Protein AF-A0A967I7Z2-F1 (afdb_monomer)

Secondary structure (DSSP, 8-state):
----PPP---THHHHHHHHHHHTT-----PPPPHHHHHHHHHHH-HHHHHHHHHHHHHHHHHHHHHSPPPPEEEEEEEE-----TTS----EEEEEEEE-----TTHHHHHHHHHHHHHHHHHHHHHHHHHHHHHHHHHHHHHHH-

Sequence (146 aa):
MSTWRIPEVPAAILFVLVVHVAAFADSDRRPLTLPDALELALTHSPELEALDWGVRADEARMVQAGEMPNPELDLRLYRLGIPRRSTPDDTERMRVIVSQVFELGGKRRKRVALAGAEHRLAGLDYQARQAFVAAEVARRFAAVLG

Radius of gyration: 32.18 Å; Cα contacts (8 Å, |Δi|>4): 97; chains: 1; bounding box: 62×70×78 Å

Mean predicted aligned error: 13.44 Å

Foldseek 3Di:
DDDDDDDDDDCVVVVVVVVVVVVVVPPPPDDQDLVNLLCCQLVPPVVLVVLVVVLVVLVVQLVVLLDFPDKDKDKDWDFPDDDDPPDPRPRTDIDIDIDGDDDPDCPSVVSNVVSVVSSVVSVVVSVVVSVVSSVVSVVVVVVVVD

Structure (mmCIF, N/CA/C/O backbone):
data_AF-A0A967I7Z2-F1
#
_entry.id   AF-A0A967I7Z2-F1
#
loop_
_atom_site.group_PDB
_atom_site.id
_atom_site.type_symbol
_atom_site.label_atom_id
_atom_site.label_alt_id
_atom_site.label_comp_id
_atom_site.label_asym_id
_atom_site.label_entity_id
_atom_site.label_seq_id
_atom_site.pdbx_PDB_ins_code
_atom_site.Cartn_x
_atom_site.Cartn_y
_atom_site.Cartn_z
_atom_site.occupancy
_atom_site.B_iso_or_equiv
_atom_site.auth_seq_id
_atom_site.auth_comp_id
_atom_site.auth_asym_id
_atom_site.auth_atom_id
_atom_site.pdbx_PDB_model_num
ATOM 1 N N . MET A 1 1 ? 10.072 -61.344 25.210 1.00 42.25 1 MET A N 1
ATOM 2 C CA . MET A 1 1 ? 9.247 -60.324 25.893 1.00 42.25 1 MET A CA 1
ATOM 3 C C . MET A 1 1 ? 10.176 -59.180 26.269 1.00 42.25 1 MET A C 1
ATOM 5 O O . MET A 1 1 ? 10.943 -59.311 27.208 1.00 42.25 1 MET A O 1
ATOM 9 N N . SER A 1 2 ? 10.227 -58.152 25.420 1.00 42.22 2 SER A N 1
ATOM 10 C CA . SER A 1 2 ? 11.115 -56.991 25.558 1.00 42.22 2 SER A CA 1
ATOM 11 C C . SER A 1 2 ? 10.416 -55.940 26.420 1.00 42.22 2 SER A C 1
ATOM 13 O O . SER A 1 2 ? 9.282 -55.565 26.130 1.00 42.22 2 SER A O 1
ATOM 15 N N . THR A 1 3 ? 11.058 -55.519 27.507 1.00 54.69 3 THR A N 1
ATOM 16 C CA . THR A 1 3 ? 10.584 -54.450 28.386 1.00 54.69 3 THR A CA 1
ATOM 17 C C . THR A 1 3 ? 10.993 -53.099 27.796 1.00 54.69 3 THR A C 1
ATOM 19 O O . THR A 1 3 ? 12.156 -52.702 27.827 1.00 54.69 3 THR A O 1
ATOM 22 N N . TRP A 1 4 ? 10.021 -52.392 27.222 1.00 50.62 4 TRP A N 1
ATOM 23 C CA . TRP A 1 4 ? 10.176 -51.022 26.735 1.00 50.62 4 TRP A CA 1
ATOM 24 C C . TRP A 1 4 ? 10.312 -50.059 27.928 1.00 50.62 4 TRP A C 1
ATOM 26 O O . TRP A 1 4 ? 9.345 -49.827 28.653 1.00 50.62 4 TRP A O 1
ATOM 36 N N . ARG A 1 5 ? 11.519 -49.524 28.166 1.00 52.25 5 ARG A N 1
ATOM 37 C CA . ARG A 1 5 ? 11.775 -48.456 29.151 1.00 52.25 5 ARG A CA 1
ATOM 38 C C . ARG A 1 5 ? 11.464 -47.098 28.516 1.00 52.25 5 ARG A C 1
ATOM 40 O O . ARG A 1 5 ? 12.059 -46.747 27.503 1.00 52.25 5 ARG A O 1
ATOM 47 N N . ILE A 1 6 ? 10.556 -46.340 29.125 1.00 60.88 6 ILE A N 1
ATOM 48 C CA . ILE A 1 6 ? 10.280 -44.939 28.774 1.00 60.88 6 ILE A CA 1
ATOM 49 C C . ILE A 1 6 ? 11.472 -44.088 29.261 1.00 60.88 6 ILE A C 1
ATOM 51 O O . ILE A 1 6 ? 11.900 -44.288 30.398 1.00 60.88 6 ILE A O 1
ATOM 55 N N . PRO A 1 7 ? 12.045 -43.181 28.449 1.00 55.69 7 PRO A N 1
ATOM 56 C CA . PRO A 1 7 ? 13.124 -42.309 28.905 1.00 55.69 7 PRO A CA 1
ATOM 57 C C . PRO A 1 7 ? 12.599 -41.225 29.863 1.00 55.69 7 PRO A C 1
ATOM 59 O O . PRO A 1 7 ? 11.616 -40.545 29.572 1.00 55.69 7 PRO A O 1
ATOM 62 N N . GLU A 1 8 ? 13.279 -41.065 30.999 1.00 62.22 8 GLU A N 1
ATOM 63 C CA . GLU A 1 8 ? 13.036 -40.032 32.012 1.00 62.22 8 GLU A CA 1
ATOM 64 C C . GLU A 1 8 ? 13.260 -38.639 31.382 1.00 62.22 8 GLU A C 1
ATOM 66 O O . GLU A 1 8 ? 14.379 -38.302 30.987 1.00 62.22 8 GLU A O 1
ATOM 71 N N . VAL A 1 9 ? 12.217 -37.814 31.260 1.00 58.69 9 VAL A N 1
ATOM 72 C CA . VAL A 1 9 ? 12.372 -36.419 30.817 1.00 58.69 9 VAL A CA 1
ATOM 73 C C . VAL A 1 9 ? 12.863 -35.596 32.018 1.00 58.69 9 VAL A C 1
ATOM 75 O O . VAL A 1 9 ? 12.198 -35.601 33.056 1.00 58.69 9 VAL A O 1
ATOM 78 N N . PRO A 1 10 ? 14.011 -34.896 31.941 1.00 55.97 10 PRO A N 1
ATOM 79 C CA . PRO A 1 10 ? 14.567 -34.182 33.087 1.00 55.97 10 PRO A CA 1
ATOM 80 C C . PRO A 1 10 ? 13.659 -33.019 33.515 1.00 55.97 10 PRO A C 1
ATOM 82 O O . PRO A 1 10 ? 13.261 -32.185 32.700 1.00 55.97 10 PRO A O 1
ATOM 85 N N . ALA A 1 11 ? 13.385 -32.936 34.823 1.00 54.84 11 ALA A N 1
ATOM 86 C CA . ALA A 1 11 ? 12.479 -31.980 35.478 1.00 54.84 11 ALA A CA 1
ATOM 87 C C . ALA A 1 11 ? 12.743 -30.489 35.163 1.00 54.84 11 ALA A C 1
ATOM 89 O O . ALA A 1 11 ? 11.870 -29.647 35.367 1.00 54.84 11 ALA A O 1
ATOM 90 N N . ALA A 1 12 ? 13.915 -30.157 34.613 1.00 50.06 12 ALA A N 1
ATOM 91 C CA . ALA A 1 12 ? 14.268 -28.810 34.172 1.00 50.06 12 ALA A CA 1
ATOM 92 C C . ALA A 1 12 ? 13.368 -28.284 33.036 1.00 50.06 12 ALA A C 1
ATOM 94 O O . ALA A 1 12 ? 13.087 -27.089 32.987 1.00 50.06 12 ALA A O 1
ATOM 95 N N . ILE A 1 13 ? 12.863 -29.162 32.159 1.00 50.44 13 ILE A N 1
ATOM 96 C CA . ILE A 1 13 ? 11.998 -28.756 31.036 1.00 50.44 13 ILE A CA 1
ATOM 97 C C . ILE A 1 13 ? 10.575 -28.423 31.524 1.00 50.44 13 ILE A C 1
ATOM 99 O O . ILE A 1 13 ? 9.908 -27.568 30.946 1.00 50.44 13 ILE A O 1
ATOM 103 N N . LEU A 1 14 ? 10.133 -29.011 32.642 1.00 46.12 14 LEU A N 1
ATOM 104 C CA . LEU A 1 14 ? 8.825 -28.711 33.234 1.00 46.12 14 LEU A CA 1
ATOM 105 C C . LEU A 1 14 ? 8.811 -27.344 33.947 1.00 46.12 14 LEU A C 1
ATOM 107 O O . LEU A 1 14 ? 7.784 -26.674 33.974 1.00 46.12 14 LEU A O 1
ATOM 111 N N . PHE A 1 15 ? 9.954 -26.893 34.476 1.00 48.66 15 PHE A N 1
ATOM 112 C CA . PHE A 1 15 ? 10.046 -25.635 35.225 1.00 48.66 15 PHE A CA 1
ATOM 113 C C . PHE A 1 15 ? 9.987 -24.3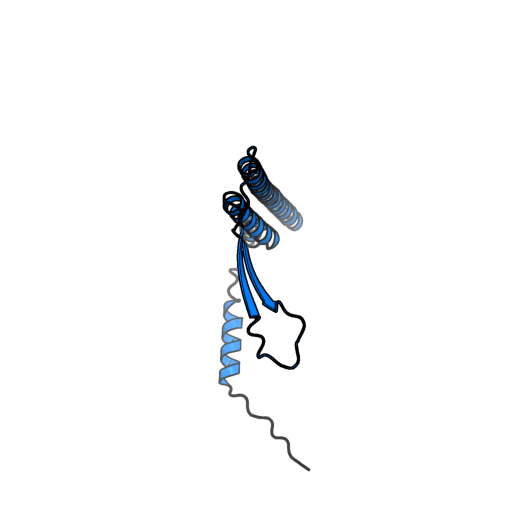90 34.321 1.00 48.66 15 PHE A C 1
ATOM 115 O O . PHE A 1 15 ? 9.359 -23.393 34.673 1.00 48.66 15 PHE A O 1
ATOM 122 N N . VAL A 1 16 ? 10.568 -24.459 33.118 1.00 53.00 16 VAL A N 1
ATOM 123 C CA . VAL A 1 16 ? 10.571 -23.337 32.157 1.00 53.00 16 VAL A CA 1
ATOM 124 C C . VAL A 1 16 ? 9.171 -23.067 31.581 1.00 53.00 16 VAL A C 1
ATOM 126 O O . VAL A 1 16 ? 8.841 -21.917 31.280 1.00 53.00 16 VAL A O 1
ATOM 129 N N . LEU A 1 17 ? 8.317 -24.094 31.499 1.00 44.31 17 LEU A N 1
ATOM 130 C CA . LEU A 1 17 ? 6.944 -23.957 31.003 1.00 44.31 17 LEU A CA 1
ATOM 131 C C . LEU A 1 17 ? 6.010 -23.275 32.023 1.00 44.31 17 LEU A C 1
ATOM 133 O O . LEU A 1 17 ? 5.104 -22.547 31.632 1.00 44.31 17 LEU A O 1
ATOM 137 N N . VAL A 1 18 ? 6.244 -23.462 33.327 1.00 49.56 18 VAL A N 1
ATOM 138 C CA . VAL A 1 18 ? 5.397 -22.894 34.396 1.00 49.56 18 VAL A CA 1
ATOM 139 C C . VAL A 1 18 ? 5.656 -21.395 34.597 1.00 49.56 18 VAL A C 1
ATOM 141 O O . VAL A 1 18 ? 4.722 -20.641 34.865 1.00 49.56 18 VAL A O 1
ATOM 144 N N . VAL A 1 19 ? 6.894 -20.930 34.394 1.00 49.22 19 VAL A N 1
ATOM 145 C CA . VAL A 1 19 ? 7.250 -19.507 34.563 1.00 49.22 19 VAL A CA 1
ATOM 146 C C . VAL A 1 19 ? 6.672 -18.621 33.447 1.00 49.22 19 VAL A C 1
ATOM 148 O O . VAL A 1 19 ? 6.288 -17.487 33.721 1.00 49.22 19 VAL A O 1
ATOM 151 N N . HIS A 1 20 ? 6.506 -19.131 32.218 1.00 44.81 20 HIS A N 1
ATOM 152 C CA . HIS A 1 20 ? 5.860 -18.370 31.134 1.00 44.81 20 HIS A CA 1
ATOM 153 C C . HIS A 1 20 ? 4.348 -18.187 31.329 1.00 44.81 20 HIS A C 1
ATOM 155 O O . HIS A 1 20 ? 3.789 -17.204 30.853 1.00 44.81 20 HIS A O 1
ATOM 161 N N . VAL A 1 21 ? 3.677 -19.103 32.035 1.00 49.22 21 VAL A N 1
ATOM 162 C CA . VAL A 1 21 ? 2.222 -19.024 32.258 1.00 49.22 21 VAL A CA 1
ATOM 163 C C . VAL A 1 21 ? 1.876 -18.012 33.359 1.00 49.22 21 VAL A C 1
ATOM 165 O O . VAL A 1 21 ? 0.838 -17.360 33.286 1.00 49.22 21 VAL A O 1
ATOM 168 N N . ALA A 1 22 ? 2.755 -17.816 34.347 1.00 45.62 22 ALA A N 1
ATOM 169 C CA . ALA A 1 22 ? 2.510 -16.896 35.462 1.00 45.62 22 ALA A CA 1
ATOM 170 C C . ALA A 1 22 ? 2.680 -15.407 35.097 1.00 45.62 22 ALA A C 1
ATOM 172 O O . ALA A 1 22 ? 2.093 -14.553 35.756 1.00 45.62 22 ALA A O 1
ATOM 173 N N . ALA A 1 23 ? 3.428 -15.081 34.035 1.00 50.53 23 ALA A N 1
ATOM 174 C CA . ALA A 1 23 ? 3.631 -13.697 33.592 1.00 50.53 23 ALA A CA 1
ATOM 175 C C . ALA A 1 23 ? 2.394 -13.073 32.911 1.00 50.53 23 ALA A C 1
ATOM 177 O O . ALA A 1 23 ? 2.329 -11.859 32.759 1.00 50.53 23 ALA A O 1
ATOM 178 N N . PHE A 1 24 ? 1.394 -13.883 32.542 1.00 51.03 24 PHE A N 1
ATOM 179 C CA . PHE A 1 24 ? 0.104 -13.402 32.027 1.00 51.03 24 PHE A CA 1
ATOM 180 C C . PHE A 1 24 ? -0.927 -13.116 33.130 1.00 51.03 24 PHE A C 1
ATOM 182 O O . PHE A 1 24 ? -2.046 -12.710 32.828 1.00 51.03 24 PHE A O 1
ATOM 189 N N . ALA A 1 25 ? -0.585 -13.351 34.402 1.00 48.72 25 ALA A N 1
ATOM 190 C CA . ALA A 1 25 ? -1.538 -13.290 35.507 1.00 48.72 25 ALA A CA 1
ATOM 191 C C . ALA A 1 25 ? -1.571 -11.947 36.256 1.00 48.72 25 ALA A C 1
ATOM 193 O O . ALA A 1 25 ? -2.201 -11.879 37.311 1.00 48.72 25 ALA A O 1
ATOM 194 N N . ASP A 1 26 ? -0.962 -10.887 35.717 1.00 47.88 26 ASP A N 1
ATOM 195 C CA . ASP A 1 26 ? -1.156 -9.522 36.220 1.00 47.88 26 ASP A CA 1
ATOM 196 C C . ASP A 1 26 ? -1.981 -8.700 35.225 1.00 47.88 26 ASP A C 1
ATOM 198 O O . ASP A 1 26 ? -1.503 -7.814 34.521 1.00 47.88 26 ASP A O 1
ATOM 202 N N . SER A 1 27 ? -3.258 -9.063 35.108 1.00 60.06 27 SER A N 1
ATOM 203 C CA . SER A 1 27 ? -4.258 -8.163 34.548 1.00 60.06 27 SER A CA 1
ATOM 204 C C . SER A 1 27 ? -4.667 -7.208 35.662 1.00 60.06 27 SER A C 1
ATOM 206 O O . SER A 1 27 ? -5.432 -7.596 36.553 1.00 60.06 27 SER A O 1
ATOM 208 N N . ASP A 1 28 ? -4.150 -5.985 35.613 1.00 56.78 28 ASP A N 1
ATOM 209 C CA . ASP A 1 28 ? -4.594 -4.873 36.442 1.00 56.78 28 ASP A CA 1
ATOM 210 C C . ASP A 1 28 ? -6.128 -4.790 36.309 1.00 56.78 28 ASP A C 1
ATOM 212 O O . ASP A 1 28 ? -6.661 -4.480 35.243 1.00 56.78 28 ASP A O 1
ATOM 216 N N . ARG A 1 29 ? -6.868 -5.214 37.345 1.00 63.44 29 ARG A N 1
ATOM 217 C CA . ARG A 1 29 ? -8.330 -5.440 37.290 1.00 63.44 29 ARG A CA 1
ATOM 218 C C . ARG A 1 29 ? -9.113 -4.126 37.325 1.00 63.44 29 ARG A C 1
ATOM 220 O O . ARG A 1 29 ? -10.082 -3.992 38.077 1.00 63.44 29 ARG A O 1
ATOM 227 N N . ARG A 1 30 ? -8.690 -3.128 36.553 1.00 80.19 30 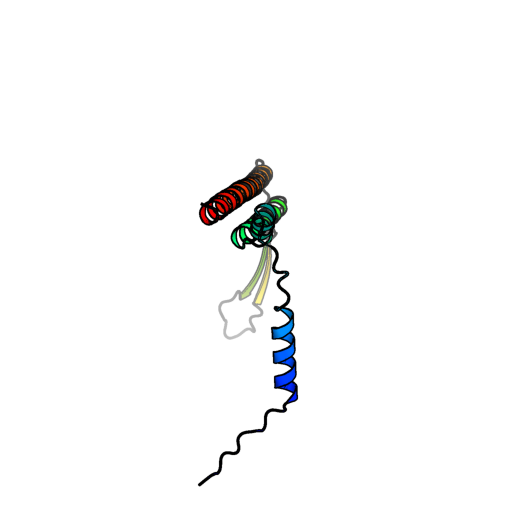ARG A N 1
ATOM 228 C CA . ARG A 1 30 ? -9.471 -1.914 36.347 1.00 80.19 30 ARG A CA 1
ATOM 229 C C . ARG A 1 30 ? -10.560 -2.150 35.303 1.00 80.19 30 ARG A C 1
ATOM 231 O O . ARG A 1 30 ? -10.343 -2.894 34.348 1.00 80.19 30 ARG A O 1
ATOM 238 N N . PRO A 1 31 ? -11.733 -1.521 35.477 1.00 85.75 31 PRO A N 1
ATOM 239 C CA . PRO A 1 31 ? -12.763 -1.517 34.450 1.00 85.75 31 PRO A CA 1
ATOM 240 C C . PRO A 1 31 ? -12.206 -0.954 33.141 1.00 85.75 31 PRO A C 1
ATOM 242 O O . PRO A 1 31 ? -11.594 0.113 33.150 1.00 85.75 31 PRO A O 1
ATOM 245 N N . LEU A 1 32 ? -12.446 -1.657 32.033 1.00 91.69 32 LEU A N 1
ATOM 246 C CA . LEU A 1 32 ? -12.103 -1.182 30.697 1.00 91.69 32 LEU A CA 1
ATOM 247 C C . LEU A 1 32 ? -12.907 0.086 30.392 1.00 91.69 32 LEU A C 1
ATOM 249 O O . LEU A 1 32 ? -14.140 0.064 30.438 1.00 91.69 32 LEU A O 1
ATOM 253 N N . THR A 1 33 ? -12.228 1.186 30.079 1.00 95.06 33 THR A N 1
ATOM 254 C CA . THR A 1 33 ? -12.885 2.419 29.639 1.00 95.06 33 THR A CA 1
ATOM 255 C C . THR A 1 33 ? -13.021 2.450 28.114 1.00 95.06 33 THR A C 1
ATOM 257 O O . THR A 1 33 ? -12.353 1.706 27.396 1.00 95.06 33 THR A O 1
ATOM 260 N N . LEU A 1 34 ? -13.905 3.304 27.586 1.00 95.75 34 LEU A N 1
ATOM 261 C CA . LEU A 1 34 ? -14.039 3.474 26.135 1.00 95.75 34 LEU A CA 1
ATOM 262 C C . LEU A 1 34 ? -12.717 3.914 25.467 1.00 95.75 34 LEU A C 1
ATOM 264 O O . LEU A 1 34 ? -12.385 3.338 24.431 1.00 95.75 34 LEU A O 1
ATOM 268 N N . PRO A 1 35 ? -11.951 4.880 26.020 1.00 96.81 35 PRO A N 1
ATOM 269 C CA . PRO A 1 35 ? -10.612 5.191 25.522 1.00 96.81 35 PRO A CA 1
ATOM 270 C C . PRO A 1 35 ? -9.692 3.969 25.444 1.00 96.81 35 PRO A C 1
ATOM 272 O O . PRO A 1 35 ? -9.104 3.744 24.389 1.00 96.81 35 PRO A O 1
ATOM 275 N N . ASP A 1 36 ? -9.648 3.138 26.491 1.00 95.75 36 ASP A N 1
ATOM 276 C CA . ASP A 1 36 ? -8.814 1.926 26.508 1.00 95.75 36 ASP A CA 1
ATOM 277 C C . ASP A 1 36 ? -9.241 0.943 25.407 1.00 95.75 36 ASP A C 1
ATOM 279 O O . ASP A 1 36 ? -8.415 0.377 24.693 1.00 95.75 36 ASP A O 1
ATOM 283 N N . ALA A 1 37 ? -10.554 0.755 25.228 1.00 95.81 37 ALA A N 1
ATOM 284 C CA . ALA A 1 37 ? -11.098 -0.127 24.199 1.00 95.81 37 ALA A CA 1
ATOM 285 C C . ALA A 1 37 ? -10.769 0.364 22.778 1.00 95.81 37 ALA A C 1
ATOM 287 O O . ALA A 1 37 ? -10.472 -0.446 21.898 1.00 95.81 37 ALA A O 1
ATOM 288 N N . LEU A 1 38 ? -10.817 1.681 22.548 1.00 97.69 38 LEU A N 1
ATOM 289 C CA . LEU A 1 38 ? -10.440 2.294 21.274 1.00 97.69 38 LEU A CA 1
ATOM 290 C C . LEU A 1 38 ? -8.944 2.147 21.005 1.00 97.69 38 LEU A C 1
ATOM 292 O O . LEU A 1 38 ? -8.572 1.754 19.904 1.00 97.69 38 LEU A O 1
ATOM 296 N N . GLU A 1 39 ? -8.097 2.424 21.995 1.00 97.31 39 GLU A N 1
ATOM 297 C CA . GLU A 1 39 ? -6.647 2.273 21.871 1.00 97.31 39 GLU A CA 1
ATOM 298 C C . GLU A 1 39 ? -6.269 0.828 21.534 1.00 97.31 39 GLU A C 1
ATOM 300 O O . GLU A 1 39 ? -5.561 0.588 20.553 1.00 97.31 39 GLU A O 1
ATOM 305 N N . LEU A 1 40 ? -6.809 -0.139 22.282 1.00 96.31 40 LEU A N 1
ATOM 306 C CA . LEU A 1 40 ? -6.578 -1.561 22.037 1.00 96.31 40 LEU A CA 1
ATOM 307 C C . LEU A 1 40 ? -7.021 -1.969 20.630 1.00 96.31 40 LEU A C 1
ATOM 309 O O . LEU A 1 40 ? -6.279 -2.645 19.921 1.00 96.31 40 LEU A O 1
ATOM 313 N N . ALA A 1 41 ? -8.210 -1.546 20.200 1.00 96.88 41 ALA A N 1
ATOM 314 C CA . ALA A 1 41 ? -8.734 -1.909 18.890 1.00 96.88 41 ALA A CA 1
ATOM 315 C C . ALA A 1 41 ? -7.954 -1.267 17.736 1.00 96.88 41 ALA A C 1
ATOM 317 O O . ALA A 1 41 ? -7.718 -1.920 16.725 1.00 96.88 41 ALA A O 1
ATOM 318 N N . LEU A 1 42 ? -7.546 -0.004 17.865 1.00 97.19 42 LEU A N 1
ATOM 319 C CA . LEU A 1 42 ? -6.792 0.690 16.820 1.00 97.19 42 LEU A CA 1
ATOM 320 C C . LEU A 1 42 ? -5.337 0.213 16.736 1.00 97.19 42 LEU A C 1
ATOM 322 O O . LEU A 1 42 ? -4.774 0.210 15.646 1.00 97.19 42 LEU A O 1
ATOM 326 N N . THR A 1 43 ? -4.753 -0.220 17.854 1.00 97.12 43 THR A N 1
ATOM 327 C CA . THR A 1 43 ? -3.358 -0.686 17.919 1.00 97.12 43 THR A CA 1
ATOM 328 C C . THR A 1 43 ? -3.218 -2.162 17.554 1.00 97.12 43 THR A C 1
ATOM 330 O O . THR A 1 43 ? -2.216 -2.560 16.968 1.00 97.12 43 THR A O 1
ATOM 333 N N . HIS A 1 44 ? -4.220 -2.984 17.878 1.00 96.44 44 HIS A N 1
ATOM 334 C CA . HIS A 1 44 ? -4.148 -4.441 17.732 1.00 96.44 44 HIS A CA 1
ATOM 335 C C . HIS A 1 44 ? -5.173 -5.021 16.749 1.00 96.44 44 HIS A C 1
ATOM 337 O O . HIS A 1 44 ? -5.452 -6.217 16.805 1.00 96.44 44 HIS A O 1
ATOM 343 N N . SER A 1 45 ? -5.752 -4.215 15.852 1.00 96.75 45 SER A N 1
ATOM 344 C CA . SER A 1 45 ? -6.622 -4.730 14.786 1.00 96.75 45 SER A CA 1
ATOM 345 C C . SER A 1 45 ? -5.793 -5.394 13.677 1.00 96.75 45 SER A C 1
ATOM 347 O O . SER A 1 45 ? -5.093 -4.684 12.949 1.00 96.75 45 SER A O 1
ATOM 349 N N . PRO A 1 46 ? -5.927 -6.719 13.453 1.00 96.56 46 PRO A N 1
ATOM 350 C CA . PRO A 1 46 ? -5.213 -7.404 12.372 1.00 96.56 46 PRO A CA 1
ATOM 351 C C . PRO A 1 46 ? -5.629 -6.904 10.983 1.00 96.56 46 PRO A C 1
ATOM 353 O O . PRO A 1 46 ? -4.867 -6.972 10.025 1.00 96.56 46 PRO A O 1
ATOM 356 N N . GLU A 1 47 ? -6.858 -6.398 10.863 1.00 95.69 47 GLU A N 1
ATOM 357 C CA . GLU A 1 47 ? -7.361 -5.833 9.615 1.00 95.69 47 GLU A CA 1
ATOM 358 C C . GLU A 1 47 ? -6.696 -4.490 9.292 1.00 95.69 47 GLU A C 1
ATOM 360 O O . GLU A 1 47 ? -6.324 -4.256 8.144 1.00 95.69 47 GLU A O 1
ATOM 365 N N . LEU A 1 48 ? -6.510 -3.622 10.296 1.00 98.19 48 LEU A N 1
ATOM 366 C CA . LEU A 1 48 ? -5.781 -2.363 10.106 1.00 98.19 48 LEU A CA 1
ATOM 367 C C . LEU A 1 48 ? -4.301 -2.628 9.824 1.00 98.19 48 LEU A C 1
ATOM 369 O O . LEU A 1 48 ? -3.734 -1.981 8.950 1.00 98.19 48 LEU A O 1
ATOM 373 N N . GLU A 1 49 ? -3.699 -3.613 10.492 1.00 98.06 49 GL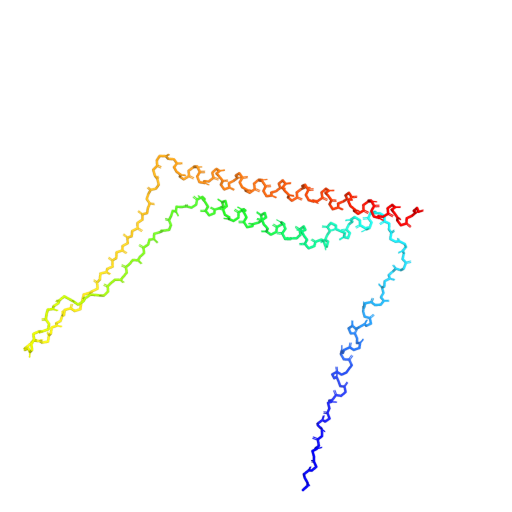U A N 1
ATOM 374 C CA . GLU A 1 49 ? -2.320 -4.025 10.217 1.00 98.06 49 GLU A CA 1
ATOM 375 C C . GLU A 1 49 ? -2.147 -4.511 8.768 1.00 98.06 49 GLU A C 1
ATOM 377 O O . GLU A 1 49 ? -1.224 -4.088 8.072 1.00 98.06 49 GLU A O 1
ATOM 382 N N . ALA A 1 50 ? -3.060 -5.351 8.270 1.00 97.81 50 ALA A N 1
ATOM 383 C CA . ALA A 1 50 ? -3.026 -5.814 6.883 1.00 97.81 50 ALA A CA 1
ATOM 384 C C . ALA A 1 50 ? -3.138 -4.653 5.877 1.00 97.81 50 ALA A C 1
ATOM 386 O O . ALA A 1 50 ? -2.440 -4.644 4.861 1.00 97.81 50 ALA A O 1
ATOM 387 N N . LEU A 1 51 ? -3.989 -3.663 6.165 1.00 98.00 51 LEU A N 1
ATOM 388 C CA . LEU A 1 51 ? -4.122 -2.467 5.335 1.00 98.00 51 LEU A CA 1
ATOM 389 C C . LEU A 1 51 ? -2.871 -1.580 5.385 1.00 98.00 51 LEU A C 1
ATOM 391 O O . LEU A 1 51 ? -2.461 -1.094 4.334 1.00 98.00 51 LEU A O 1
ATOM 395 N N . ASP A 1 52 ? -2.228 -1.409 6.546 1.00 98.12 52 ASP A N 1
ATOM 396 C CA . ASP A 1 52 ? -0.961 -0.664 6.661 1.00 98.12 52 ASP A CA 1
ATOM 397 C C . ASP A 1 52 ? 0.133 -1.292 5.784 1.00 98.12 52 ASP A C 1
ATOM 399 O O . ASP A 1 52 ? 0.804 -0.605 5.009 1.00 98.12 52 ASP A O 1
ATOM 403 N N . TRP A 1 53 ? 0.256 -2.623 5.808 1.00 98.44 53 TRP A N 1
ATOM 404 C CA . TRP A 1 53 ? 1.162 -3.333 4.903 1.00 98.44 53 TRP A CA 1
ATOM 405 C C . TRP A 1 53 ? 0.797 -3.144 3.428 1.00 98.44 53 TRP A C 1
ATOM 407 O O . TRP A 1 53 ? 1.696 -3.019 2.593 1.00 98.44 53 TRP A O 1
ATOM 417 N N . GLY A 1 54 ? -0.495 -3.069 3.102 1.00 98.00 54 GLY A N 1
ATOM 418 C CA . GLY A 1 54 ? -0.972 -2.717 1.764 1.00 98.00 54 GLY A CA 1
ATOM 419 C C . GLY A 1 54 ? -0.522 -1.319 1.330 1.00 98.00 54 GLY A C 1
ATOM 420 O O . GLY A 1 54 ? 0.046 -1.162 0.252 1.00 98.00 54 GLY A O 1
ATOM 421 N N . VAL A 1 55 ? -0.677 -0.314 2.195 1.00 98.62 55 VAL A N 1
ATOM 422 C CA . VAL A 1 55 ? -0.224 1.063 1.927 1.00 98.62 55 VAL A CA 1
ATOM 423 C C . VAL A 1 55 ? 1.282 1.106 1.647 1.00 98.62 55 VAL A C 1
ATOM 425 O O . VAL A 1 55 ? 1.705 1.738 0.674 1.00 98.62 55 VAL A O 1
ATOM 428 N N . ARG A 1 56 ? 2.089 0.392 2.444 1.00 98.44 56 ARG A N 1
ATOM 429 C CA . ARG A 1 56 ? 3.551 0.294 2.261 1.00 98.44 56 ARG A CA 1
ATOM 430 C C . ARG A 1 56 ? 3.940 -0.444 0.982 1.00 98.44 56 ARG A C 1
ATOM 432 O O . ARG A 1 56 ? 4.893 -0.056 0.307 1.00 98.44 56 ARG A O 1
ATOM 439 N N . ALA A 1 57 ? 3.212 -1.500 0.623 1.00 98.25 57 ALA A N 1
ATOM 440 C CA . ALA A 1 57 ? 3.426 -2.196 -0.642 1.00 98.25 57 ALA A CA 1
ATOM 441 C C . ALA A 1 57 ? 3.160 -1.262 -1.832 1.00 98.25 57 ALA A C 1
ATOM 443 O O . ALA A 1 57 ? 3.918 -1.257 -2.803 1.00 98.25 57 ALA A O 1
ATOM 444 N N . ASP A 1 58 ? 2.131 -0.426 -1.743 1.00 98.31 58 ASP A N 1
ATOM 445 C CA . ASP A 1 58 ? 1.762 0.514 -2.801 1.00 98.31 58 ASP A CA 1
ATOM 446 C C . ASP A 1 58 ? 2.745 1.677 -2.903 1.00 98.31 58 ASP A C 1
ATOM 448 O O . ASP A 1 58 ? 3.064 2.122 -4.007 1.00 98.31 58 ASP A O 1
ATOM 452 N N . GLU A 1 59 ? 3.302 2.114 -1.774 1.00 97.88 59 GLU A N 1
ATOM 453 C CA . GLU A 1 59 ? 4.421 3.054 -1.745 1.00 97.88 59 GLU A CA 1
ATOM 454 C C . GLU A 1 59 ? 5.637 2.479 -2.484 1.00 97.88 59 GLU A C 1
ATOM 456 O O . GLU A 1 59 ? 6.199 3.125 -3.372 1.00 97.88 59 GLU A O 1
ATOM 461 N N . ALA A 1 60 ? 5.999 1.225 -2.200 1.00 97.75 60 ALA A N 1
ATOM 462 C CA . ALA A 1 60 ? 7.088 0.548 -2.898 1.00 97.75 60 ALA A CA 1
ATOM 463 C C . ALA A 1 60 ? 6.803 0.405 -4.406 1.00 97.75 60 ALA A C 1
ATOM 465 O O . ALA A 1 60 ? 7.691 0.633 -5.232 1.00 97.75 60 ALA A O 1
ATOM 466 N N . ARG A 1 61 ? 5.556 0.095 -4.794 1.00 96.56 61 ARG A N 1
ATOM 467 C CA . ARG A 1 61 ? 5.134 0.060 -6.206 1.00 96.56 61 ARG A CA 1
ATOM 468 C C . ARG A 1 61 ? 5.229 1.434 -6.868 1.00 96.56 61 ARG A C 1
ATOM 470 O O . ARG A 1 61 ? 5.646 1.513 -8.023 1.00 96.56 61 ARG A O 1
ATOM 477 N N . MET A 1 62 ? 4.894 2.511 -6.159 1.00 96.88 62 MET A N 1
ATOM 478 C CA . MET A 1 62 ? 5.060 3.886 -6.636 1.00 96.88 62 MET A CA 1
ATOM 479 C C . MET A 1 62 ? 6.533 4.224 -6.885 1.00 96.88 62 MET A C 1
ATOM 481 O O . MET A 1 62 ? 6.852 4.771 -7.943 1.00 96.88 62 MET A O 1
ATOM 485 N N . VAL A 1 63 ? 7.433 3.853 -5.969 1.00 95.50 63 VAL A N 1
ATOM 486 C CA . VAL A 1 63 ? 8.884 4.014 -6.160 1.00 95.50 63 VAL A CA 1
ATOM 487 C C . VAL A 1 63 ? 9.354 3.218 -7.381 1.00 95.50 63 VAL A C 1
ATOM 489 O O . VAL A 1 63 ? 9.976 3.782 -8.281 1.00 95.50 63 VAL A O 1
ATOM 492 N N . GLN A 1 64 ? 8.967 1.945 -7.491 1.00 94.75 64 GLN A N 1
ATOM 493 C CA . GLN A 1 64 ? 9.326 1.084 -8.624 1.00 94.75 64 GLN A CA 1
ATOM 494 C C . GLN A 1 64 ? 8.779 1.603 -9.965 1.00 94.75 64 GLN A C 1
ATOM 496 O O . GLN A 1 64 ? 9.422 1.472 -11.009 1.00 94.75 64 GLN A O 1
ATOM 501 N N . ALA A 1 65 ? 7.594 2.218 -9.967 1.00 95.38 65 ALA A N 1
ATOM 502 C CA . ALA A 1 65 ? 7.022 2.855 -11.150 1.00 95.38 65 ALA A CA 1
ATOM 503 C C . ALA A 1 65 ? 7.870 4.042 -11.640 1.00 95.38 65 ALA A C 1
ATOM 505 O O . ALA A 1 65 ? 7.837 4.374 -12.830 1.00 95.38 65 ALA A O 1
ATOM 506 N N . GLY A 1 66 ? 8.637 4.658 -10.736 1.00 92.88 66 GLY A N 1
ATOM 507 C CA . GLY A 1 66 ? 9.626 5.684 -11.032 1.00 92.88 66 GLY A CA 1
ATOM 508 C C . GLY A 1 66 ? 10.784 5.172 -11.877 1.00 92.88 66 GLY A C 1
ATOM 509 O O . GLY A 1 66 ? 11.291 5.930 -12.703 1.00 92.88 66 GLY A O 1
ATOM 510 N N . GLU A 1 67 ? 11.157 3.902 -11.755 1.00 93.44 67 GLU A N 1
ATOM 511 C CA . GLU A 1 67 ? 12.316 3.330 -12.436 1.00 93.44 67 GLU A CA 1
ATOM 512 C C . GLU A 1 67 ? 12.058 3.025 -13.914 1.00 93.44 67 GLU A C 1
ATOM 514 O O . GLU A 1 67 ? 10.926 2.783 -14.357 1.00 93.44 67 GLU A O 1
ATOM 519 N N . MET A 1 68 ? 13.130 3.055 -14.709 1.00 91.12 68 MET A N 1
ATOM 520 C CA . MET A 1 68 ? 13.076 2.570 -16.087 1.00 91.12 68 MET A CA 1
ATOM 521 C C . MET A 1 68 ? 12.838 1.055 -16.113 1.00 91.12 68 MET A C 1
ATOM 523 O O . MET A 1 68 ? 13.234 0.360 -15.177 1.00 91.12 68 MET A O 1
ATOM 527 N N . PRO A 1 69 ? 12.223 0.519 -17.184 1.00 91.75 69 PRO A N 1
ATOM 528 C CA . PRO A 1 69 ? 12.166 -0.922 -17.377 1.00 91.75 69 PRO A CA 1
ATOM 529 C C . PRO A 1 69 ? 13.563 -1.540 -17.272 1.00 91.75 69 PRO A C 1
ATOM 531 O O . PRO A 1 69 ? 14.522 -1.023 -17.859 1.00 91.75 69 PRO A O 1
ATOM 534 N N . ASN A 1 70 ? 13.659 -2.634 -16.518 1.00 92.25 70 ASN A N 1
ATOM 535 C CA . ASN A 1 70 ? 14.918 -3.338 -16.325 1.00 92.25 70 ASN A CA 1
ATOM 536 C C . ASN A 1 70 ? 15.427 -3.864 -17.679 1.00 92.25 70 ASN A C 1
ATOM 538 O O . ASN A 1 70 ? 14.619 -4.349 -18.475 1.00 92.25 70 ASN A O 1
ATOM 542 N N . PRO A 1 71 ? 16.733 -3.769 -17.972 1.00 94.44 71 PRO A N 1
ATOM 543 C CA . PRO A 1 71 ? 17.286 -4.394 -19.162 1.00 94.44 71 PRO A CA 1
ATOM 544 C C . PRO A 1 71 ? 17.193 -5.921 -19.052 1.00 94.44 71 PRO A C 1
ATOM 546 O O . PRO A 1 71 ? 17.262 -6.490 -17.962 1.00 94.44 71 PRO A O 1
ATOM 549 N N . GLU A 1 72 ? 17.079 -6.581 -20.196 1.00 95.88 72 GLU A N 1
ATOM 550 C CA . GLU A 1 72 ? 17.048 -8.036 -20.304 1.00 95.88 72 GLU A CA 1
ATOM 551 C C . GLU A 1 72 ? 18.359 -8.538 -20.915 1.00 95.88 72 GLU A C 1
ATOM 553 O O . GLU A 1 72 ? 18.874 -7.959 -21.876 1.00 95.88 72 GLU A O 1
ATOM 558 N N . LEU A 1 73 ? 18.894 -9.619 -20.346 1.00 95.69 73 LEU A N 1
ATOM 559 C CA . LEU A 1 73 ? 20.063 -10.337 -20.842 1.00 95.69 73 LEU A CA 1
ATOM 560 C C . LEU A 1 73 ? 19.614 -11.721 -21.315 1.00 95.69 73 LEU A C 1
ATOM 562 O O . LEU A 1 73 ? 19.130 -12.520 -20.517 1.00 95.69 73 LEU A O 1
ATOM 566 N N . ASP A 1 74 ? 19.80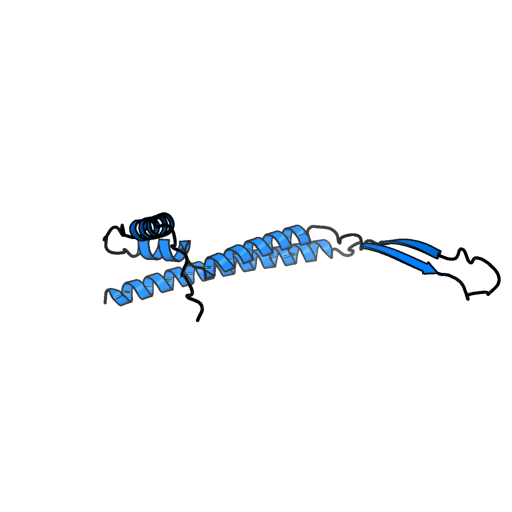8 -12.009 -22.597 1.00 94.88 74 ASP A N 1
ATOM 567 C CA . ASP A 1 74 ? 19.495 -13.302 -23.204 1.00 94.88 74 ASP A CA 1
ATOM 568 C C . ASP A 1 74 ? 20.788 -13.982 -23.669 1.00 94.88 74 ASP A C 1
ATOM 570 O O . ASP A 1 74 ? 21.539 -13.446 -24.491 1.00 94.88 74 ASP A O 1
ATOM 574 N N . LEU A 1 75 ? 21.058 -15.167 -23.121 1.00 94.50 75 LEU A N 1
ATOM 575 C CA . LEU A 1 75 ? 22.221 -15.985 -23.444 1.00 94.50 75 LEU A CA 1
ATOM 576 C C . LEU A 1 75 ? 21.756 -17.271 -24.119 1.00 94.50 75 LEU A C 1
ATOM 578 O O . LEU A 1 75 ? 21.047 -18.085 -23.529 1.00 94.50 75 LEU A O 1
ATOM 582 N N . ARG A 1 76 ? 22.187 -17.479 -25.364 1.00 88.88 76 ARG A N 1
ATOM 583 C CA . ARG A 1 76 ? 21.821 -18.649 -26.165 1.00 88.88 76 ARG A CA 1
ATOM 584 C C . ARG A 1 76 ? 23.049 -19.401 -26.628 1.00 88.88 76 ARG A C 1
ATOM 586 O O . ARG A 1 76 ? 23.875 -18.860 -27.359 1.00 88.88 76 ARG A O 1
ATOM 593 N N . LEU A 1 77 ? 23.117 -20.675 -26.271 1.00 87.12 77 LEU A N 1
ATOM 594 C CA . LEU A 1 77 ? 24.044 -21.630 -26.862 1.00 87.12 77 LEU A CA 1
ATOM 595 C C . LEU A 1 77 ? 23.344 -22.300 -28.039 1.00 87.12 77 LEU A C 1
ATOM 597 O O . LEU A 1 77 ? 22.228 -22.798 -27.904 1.00 87.12 77 LEU A O 1
ATOM 601 N N . TYR A 1 78 ? 23.970 -22.284 -29.205 1.00 73.81 78 TYR A N 1
ATOM 602 C CA . TYR A 1 78 ? 23.413 -22.894 -30.399 1.00 73.81 78 TYR A CA 1
ATOM 603 C C . TYR A 1 78 ? 24.500 -23.643 -31.154 1.00 73.81 78 TYR A C 1
ATOM 605 O O . TYR A 1 78 ? 25.606 -23.139 -31.336 1.00 73.81 78 TYR A O 1
ATOM 613 N N . ARG A 1 79 ? 24.170 -24.856 -31.599 1.00 67.31 79 ARG A N 1
ATOM 614 C CA . ARG A 1 79 ? 25.033 -25.647 -32.471 1.00 67.31 79 ARG A CA 1
ATOM 615 C C . ARG A 1 79 ? 24.609 -25.413 -33.920 1.00 67.31 79 ARG A C 1
ATOM 617 O O . ARG A 1 79 ? 23.494 -25.779 -34.285 1.00 67.31 79 ARG A O 1
ATOM 624 N N . LEU A 1 80 ? 25.444 -24.768 -34.738 1.00 60.38 80 LEU A N 1
ATOM 625 C CA . LEU A 1 80 ? 25.172 -24.617 -36.177 1.00 60.38 80 LEU A CA 1
ATOM 626 C C . LEU A 1 80 ? 25.876 -25.710 -36.974 1.00 60.38 80 LEU A C 1
ATOM 628 O O . LEU A 1 80 ? 27.009 -25.517 -37.393 1.00 60.38 80 LEU A O 1
ATOM 632 N N . GLY A 1 81 ? 25.194 -26.816 -37.254 1.00 59.00 81 GLY A N 1
ATOM 633 C CA . GLY A 1 81 ? 25.734 -27.837 -38.149 1.00 59.00 81 GLY A CA 1
ATOM 634 C C . GLY A 1 81 ? 24.781 -29.008 -38.361 1.00 59.00 81 GLY A C 1
ATOM 635 O O . GLY A 1 81 ? 24.062 -29.408 -37.449 1.00 59.00 81 GLY A O 1
ATOM 636 N N . ILE A 1 82 ? 24.778 -29.571 -39.573 1.00 58.78 82 ILE A N 1
ATOM 637 C CA . ILE A 1 82 ? 24.295 -30.940 -39.801 1.00 58.78 82 ILE A CA 1
ATOM 638 C C . ILE A 1 82 ? 25.461 -31.847 -39.392 1.00 58.78 82 ILE A C 1
ATOM 640 O O . ILE A 1 82 ? 26.543 -31.664 -39.955 1.00 58.78 82 ILE A O 1
ATOM 644 N N . PRO A 1 83 ? 25.295 -32.807 -38.464 1.00 57.25 83 PRO A N 1
ATOM 645 C CA . PRO A 1 83 ? 26.396 -33.660 -38.032 1.00 57.25 83 PRO A CA 1
ATOM 646 C C . PRO A 1 83 ? 26.991 -34.405 -39.236 1.00 57.25 83 PRO A C 1
ATOM 648 O O . PRO A 1 83 ? 26.357 -35.286 -39.819 1.00 57.25 83 PRO A O 1
ATOM 651 N N . ARG A 1 84 ? 28.213 -34.037 -39.639 1.00 61.72 84 ARG A N 1
ATOM 652 C CA . ARG A 1 84 ? 28.979 -34.744 -40.671 1.00 61.72 84 ARG A CA 1
ATOM 653 C C . ARG A 1 84 ? 29.938 -35.707 -39.986 1.00 61.72 84 ARG A C 1
ATOM 655 O O . ARG A 1 84 ? 30.701 -35.321 -39.111 1.00 61.72 84 ARG A O 1
ATOM 662 N N . ARG A 1 85 ? 29.907 -36.973 -40.405 1.00 59.72 85 ARG A N 1
ATOM 663 C CA . ARG A 1 85 ? 30.571 -38.132 -39.771 1.00 59.72 85 ARG A CA 1
ATOM 664 C C . ARG A 1 85 ? 32.116 -38.079 -39.758 1.00 59.72 85 ARG A C 1
ATOM 666 O O . ARG A 1 85 ? 32.738 -39.076 -39.413 1.00 59.72 85 ARG A O 1
ATOM 673 N N . SER A 1 86 ? 32.743 -36.970 -40.159 1.00 56.47 86 SER A N 1
ATOM 674 C CA . SER A 1 86 ? 34.169 -36.936 -40.530 1.00 56.47 86 SER A CA 1
ATOM 675 C C . SER A 1 86 ? 34.945 -35.699 -40.063 1.00 56.47 86 SER A C 1
ATOM 677 O O . SER A 1 86 ? 36.141 -35.625 -40.324 1.00 56.47 86 SER A O 1
ATOM 679 N N . THR A 1 87 ? 34.319 -34.745 -39.372 1.00 57.50 87 THR A N 1
ATOM 680 C CA . THR A 1 87 ? 35.000 -33.556 -38.829 1.00 57.50 87 THR A CA 1
ATOM 681 C C . THR A 1 87 ? 34.561 -33.335 -37.384 1.00 57.50 87 THR A C 1
ATOM 683 O O . THR A 1 87 ? 33.356 -33.401 -37.130 1.00 57.50 87 THR A O 1
ATOM 686 N N . PRO A 1 88 ? 35.483 -33.083 -36.433 1.00 57.16 88 PRO A N 1
ATOM 687 C CA . PRO A 1 88 ? 35.120 -32.547 -35.126 1.00 57.16 88 PRO A CA 1
ATOM 688 C C . PRO A 1 88 ? 34.471 -31.186 -35.374 1.00 57.16 88 PRO A C 1
ATOM 690 O O . PRO A 1 88 ? 35.145 -30.219 -35.719 1.00 57.16 88 PRO A O 1
ATOM 693 N N . ASP A 1 89 ? 33.144 -31.156 -35.359 1.00 60.25 89 ASP A N 1
ATOM 694 C CA . ASP A 1 89 ? 32.378 -29.966 -35.697 1.00 60.25 89 ASP A CA 1
ATOM 695 C C . ASP A 1 89 ? 32.415 -29.035 -34.482 1.00 60.25 89 ASP A C 1
ATOM 697 O O . ASP A 1 89 ? 31.708 -29.245 -33.496 1.00 60.25 89 ASP A O 1
ATOM 701 N N . ASP A 1 90 ? 33.299 -28.040 -34.537 1.00 57.06 90 ASP A N 1
ATOM 702 C CA . ASP A 1 90 ? 33.487 -26.990 -33.530 1.00 57.06 90 ASP A CA 1
ATOM 703 C C . ASP A 1 90 ? 32.368 -25.935 -33.644 1.00 57.06 90 ASP A C 1
ATOM 705 O O . ASP A 1 90 ? 32.591 -24.743 -33.859 1.00 57.06 90 ASP A O 1
ATOM 709 N N . THR A 1 91 ? 31.114 -26.396 -33.652 1.00 63.62 91 THR A N 1
ATOM 710 C CA . THR A 1 91 ? 29.957 -25.581 -34.053 1.00 63.62 91 THR A CA 1
ATOM 711 C C . THR A 1 91 ? 29.114 -25.083 -32.892 1.00 63.62 91 THR A C 1
ATOM 713 O O . THR A 1 91 ? 28.029 -24.546 -33.120 1.00 63.62 91 THR A O 1
ATOM 716 N N . GLU A 1 92 ? 29.600 -25.196 -31.656 1.00 70.06 92 GLU A N 1
ATOM 717 C CA . GLU A 1 92 ? 28.971 -24.560 -30.500 1.00 70.06 92 GLU A CA 1
ATOM 718 C C . GLU A 1 92 ? 29.259 -23.059 -30.507 1.00 70.06 92 GLU A C 1
ATOM 720 O O . GLU A 1 92 ? 30.394 -22.604 -30.396 1.00 70.06 92 GLU A O 1
ATOM 725 N N . ARG A 1 93 ? 28.205 -22.260 -30.659 1.00 75.00 93 ARG A N 1
ATOM 726 C CA . ARG A 1 93 ? 28.279 -20.806 -30.601 1.00 75.00 93 ARG A CA 1
ATOM 727 C C . ARG A 1 93 ? 27.458 -20.292 -29.436 1.00 75.00 93 ARG A C 1
ATOM 729 O O . ARG A 1 93 ? 26.312 -20.688 -29.241 1.00 75.00 93 ARG A O 1
ATOM 736 N N . MET A 1 94 ? 28.025 -19.339 -28.710 1.00 84.88 94 MET A N 1
ATOM 737 C CA . MET A 1 94 ? 27.319 -18.571 -27.693 1.00 84.88 94 MET A CA 1
ATOM 738 C C . MET A 1 94 ? 26.893 -17.223 -28.274 1.00 84.88 94 MET A C 1
ATOM 740 O O . MET A 1 94 ? 27.689 -16.520 -28.894 1.00 84.88 94 MET A O 1
ATOM 744 N N . ARG A 1 95 ? 25.624 -16.860 -28.097 1.00 89.19 95 ARG A N 1
ATOM 745 C CA . ARG A 1 95 ? 25.072 -15.540 -28.406 1.00 89.19 95 ARG A CA 1
ATOM 746 C C . ARG A 1 95 ? 24.653 -14.885 -27.103 1.00 89.19 95 ARG A C 1
ATOM 748 O O . ARG A 1 95 ? 23.911 -15.489 -26.340 1.00 89.19 95 ARG A O 1
ATOM 755 N N . VAL A 1 96 ? 25.099 -13.655 -26.894 1.00 93.44 96 VAL A N 1
ATOM 756 C CA . VAL A 1 96 ? 24.679 -12.811 -25.775 1.00 93.44 96 VAL A CA 1
ATOM 757 C C . VAL A 1 96 ? 23.957 -11.603 -26.361 1.00 93.44 96 VAL A C 1
ATOM 759 O O . VAL A 1 96 ? 24.486 -10.952 -27.262 1.00 93.44 96 VAL A O 1
ATOM 762 N N . ILE A 1 97 ? 22.738 -11.341 -25.901 1.00 94.88 97 ILE A N 1
ATOM 763 C CA . ILE A 1 97 ? 21.895 -10.225 -26.334 1.00 94.88 97 ILE A CA 1
ATOM 764 C C . ILE A 1 97 ? 21.536 -9.410 -25.096 1.00 94.88 97 ILE A C 1
ATOM 766 O O . ILE A 1 97 ? 21.123 -9.973 -24.087 1.00 94.88 97 ILE A O 1
ATOM 770 N N . VAL A 1 98 ? 21.675 -8.089 -25.189 1.00 95.88 98 VAL A N 1
ATOM 771 C CA . VAL A 1 98 ? 21.176 -7.146 -24.184 1.00 95.88 98 VAL A CA 1
ATOM 772 C C . VAL A 1 98 ? 20.092 -6.300 -24.837 1.00 95.88 98 VAL A C 1
ATOM 774 O O . VAL A 1 98 ? 20.335 -5.699 -25.886 1.00 95.88 98 VAL A O 1
ATOM 777 N N . SER A 1 99 ? 18.905 -6.251 -24.239 1.00 95.19 99 SER A N 1
ATOM 778 C CA . SER A 1 99 ? 17.777 -5.450 -24.724 1.00 95.19 99 SER A CA 1
ATOM 779 C C . SER A 1 99 ? 17.235 -4.527 -23.643 1.00 95.19 99 SER A C 1
ATOM 781 O O . SER A 1 99 ? 17.176 -4.885 -22.471 1.00 95.19 99 SER A O 1
ATOM 783 N N . GLN A 1 100 ? 16.808 -3.329 -24.043 1.00 95.31 100 GLN A N 1
ATOM 784 C CA . GLN A 1 100 ? 16.211 -2.350 -23.142 1.00 95.31 100 GLN A CA 1
ATOM 785 C C . GLN A 1 100 ? 15.018 -1.660 -23.796 1.00 95.31 100 GLN A C 1
ATOM 787 O O . GLN A 1 100 ? 15.084 -1.209 -24.941 1.00 95.31 100 GLN A O 1
ATOM 792 N N . VAL A 1 101 ? 13.927 -1.551 -23.037 1.00 93.88 101 VAL A N 1
ATOM 793 C CA . VAL A 1 101 ? 12.727 -0.829 -23.457 1.00 93.88 101 VAL A CA 1
ATOM 794 C C . VAL A 1 101 ? 12.875 0.653 -23.126 1.00 93.88 101 VAL A C 1
ATOM 796 O O . VAL A 1 101 ? 13.014 1.033 -21.964 1.00 93.88 101 VAL A O 1
ATOM 799 N N . PHE A 1 102 ? 12.767 1.501 -24.150 1.00 92.50 102 PHE A N 1
ATOM 800 C CA . PHE A 1 102 ? 12.687 2.952 -23.994 1.00 92.50 102 PHE A CA 1
ATOM 801 C C . PHE A 1 102 ? 11.230 3.413 -24.080 1.00 92.50 102 PHE A C 1
ATOM 803 O O . PHE A 1 102 ? 10.569 3.302 -25.115 1.00 92.50 102 PHE A O 1
ATOM 810 N N . GLU A 1 103 ? 10.706 3.932 -22.972 1.00 93.44 103 GLU A N 1
ATOM 811 C CA . GLU A 1 103 ? 9.334 4.428 -22.897 1.00 93.44 103 GLU A CA 1
ATOM 812 C C . GLU A 1 103 ? 9.188 5.793 -23.596 1.00 93.44 103 GLU A C 1
ATOM 814 O O . GLU A 1 103 ? 9.772 6.789 -23.176 1.00 93.44 103 GLU A O 1
ATOM 819 N N . LEU A 1 104 ? 8.351 5.858 -24.636 1.00 93.75 104 LEU A N 1
ATOM 820 C CA . LEU A 1 104 ? 8.063 7.083 -25.397 1.00 93.75 104 LEU A CA 1
ATOM 821 C C . LEU A 1 104 ? 6.718 7.715 -25.005 1.00 93.75 104 LEU A C 1
ATOM 823 O O . LEU A 1 104 ? 5.897 7.104 -24.317 1.00 93.75 104 LEU A O 1
ATOM 827 N N . GLY A 1 105 ? 6.467 8.947 -25.461 1.00 93.62 105 GLY A N 1
ATOM 828 C CA . GLY A 1 105 ? 5.145 9.586 -25.371 1.00 93.62 105 GLY A CA 1
ATOM 829 C C . GLY A 1 105 ? 4.636 9.810 -23.941 1.00 93.62 105 GLY A C 1
ATOM 830 O O . GLY A 1 105 ? 3.431 9.790 -23.696 1.00 93.62 105 GLY A O 1
ATOM 831 N N . GLY A 1 106 ? 5.543 9.964 -22.972 1.00 94.19 106 GLY A N 1
ATOM 832 C CA . GLY A 1 106 ? 5.189 10.183 -21.568 1.00 94.19 106 GLY A CA 1
ATOM 833 C C . GLY A 1 106 ? 4.630 8.955 -20.840 1.00 94.19 106 GLY A C 1
ATOM 834 O O . GLY A 1 106 ? 4.069 9.121 -19.758 1.00 94.19 106 GLY A O 1
ATOM 835 N N . LYS A 1 107 ? 4.787 7.736 -21.383 1.00 95.19 107 LYS A N 1
ATOM 836 C CA . LYS A 1 107 ? 4.365 6.479 -20.731 1.00 95.19 107 LYS A CA 1
ATOM 837 C C . LYS A 1 107 ? 4.865 6.369 -19.285 1.00 95.19 107 LYS A C 1
ATOM 839 O O . LYS A 1 107 ? 4.046 6.155 -18.397 1.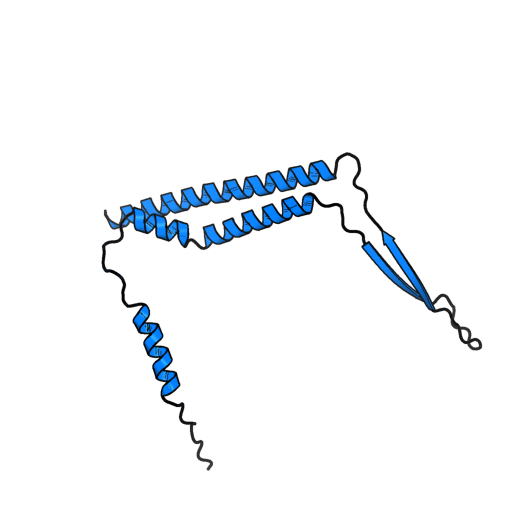00 95.19 107 LYS A O 1
ATOM 844 N N . ARG A 1 108 ? 6.150 6.664 -19.037 1.00 94.06 108 ARG A N 1
ATOM 845 C CA . ARG A 1 108 ? 6.735 6.701 -17.683 1.00 94.06 108 ARG A CA 1
ATOM 846 C C . ARG A 1 108 ? 5.967 7.626 -16.741 1.00 94.06 108 ARG A C 1
ATOM 848 O O . ARG A 1 108 ? 5.557 7.212 -15.667 1.00 94.06 108 ARG A O 1
ATOM 855 N N . ARG A 1 109 ? 5.699 8.869 -17.164 1.00 95.19 109 ARG A N 1
ATOM 856 C CA . ARG A 1 109 ? 4.939 9.842 -16.357 1.00 95.19 109 ARG A CA 1
ATOM 857 C C . ARG A 1 109 ? 3.543 9.332 -16.006 1.00 95.19 109 ARG A C 1
ATOM 859 O O . ARG A 1 109 ? 3.101 9.526 -14.882 1.00 95.19 109 ARG A O 1
ATOM 866 N N . LYS A 1 110 ? 2.854 8.689 -16.953 1.00 96.69 110 LYS A N 1
ATOM 867 C CA . LYS A 1 110 ? 1.522 8.113 -16.712 1.00 96.69 110 LYS A CA 1
ATOM 868 C C . LYS A 1 110 ? 1.584 6.923 -15.752 1.00 96.69 110 LYS A C 1
ATOM 870 O O . LYS A 1 110 ? 0.740 6.835 -14.871 1.00 96.69 110 LYS A O 1
ATOM 875 N N . ARG A 1 111 ? 2.594 6.059 -15.890 1.00 95.38 111 ARG A N 1
ATOM 876 C CA . ARG A 1 111 ? 2.844 4.920 -14.993 1.00 95.38 111 ARG A CA 1
ATOM 877 C C . ARG A 1 111 ? 3.106 5.381 -13.555 1.00 95.38 111 ARG A C 1
ATOM 879 O O . ARG A 1 111 ? 2.466 4.879 -12.641 1.00 95.38 111 ARG A O 1
ATOM 886 N N . VAL A 1 112 ? 3.952 6.397 -13.371 1.00 96.62 112 VAL A N 1
ATOM 887 C CA . VAL A 1 112 ? 4.200 7.023 -12.058 1.00 96.62 112 VAL A CA 1
ATOM 888 C C . VAL A 1 112 ? 2.930 7.658 -11.489 1.00 96.62 112 VAL A C 1
ATOM 890 O O . VAL A 1 112 ? 2.608 7.453 -10.324 1.00 96.62 112 VAL A O 1
ATOM 893 N N . ALA A 1 113 ? 2.182 8.409 -12.305 1.00 97.88 113 ALA A N 1
ATOM 894 C CA . ALA A 1 113 ? 0.951 9.058 -11.857 1.00 97.88 113 ALA A CA 1
ATOM 895 C C . ALA A 1 113 ? -0.126 8.049 -11.426 1.00 97.88 113 ALA A C 1
ATOM 897 O O . ALA A 1 113 ? -0.820 8.294 -10.442 1.00 97.88 113 ALA A O 1
ATOM 898 N N . LEU A 1 114 ? -0.249 6.926 -12.141 1.00 98.19 114 LEU A N 1
ATOM 899 C CA . LEU A 1 114 ? -1.153 5.837 -11.780 1.00 98.19 114 LEU A CA 1
ATOM 900 C C . LEU A 1 114 ? -0.755 5.220 -10.436 1.00 98.19 114 LEU A C 1
ATOM 902 O O . LEU A 1 114 ? -1.576 5.193 -9.527 1.00 98.19 114 LEU A O 1
ATOM 906 N N . ALA A 1 115 ? 0.509 4.819 -10.279 1.00 98.12 115 ALA A N 1
ATOM 907 C CA . ALA A 1 115 ? 0.979 4.211 -9.035 1.00 98.12 115 ALA A CA 1
ATOM 908 C C . ALA A 1 115 ? 0.839 5.162 -7.828 1.00 98.12 115 ALA A C 1
ATOM 910 O O . ALA A 1 115 ? 0.438 4.744 -6.746 1.00 98.12 115 ALA A O 1
ATOM 911 N N . GLY A 1 116 ? 1.077 6.466 -8.016 1.00 98.38 116 GLY A N 1
ATOM 912 C CA . GLY A 1 116 ? 0.828 7.466 -6.973 1.00 98.38 116 GLY A CA 1
ATOM 913 C C . GLY A 1 116 ? -0.659 7.680 -6.655 1.00 98.38 116 GLY A C 1
ATOM 914 O O . GLY A 1 116 ? -1.011 8.033 -5.530 1.00 98.38 116 GLY A O 1
ATOM 915 N N . ALA A 1 117 ? -1.562 7.477 -7.617 1.00 98.62 117 ALA A N 1
ATOM 916 C CA . ALA A 1 117 ? -2.999 7.491 -7.352 1.00 98.62 117 ALA A CA 1
ATOM 917 C C . ALA A 1 117 ? -3.442 6.248 -6.565 1.00 98.62 117 ALA A C 1
ATOM 919 O O . ALA A 1 117 ? -4.220 6.397 -5.627 1.00 98.62 117 ALA A O 1
ATOM 920 N N . GLU A 1 118 ? -2.907 5.073 -6.899 1.00 98.38 118 GLU A N 1
ATOM 921 C CA . GLU A 1 118 ? -3.159 3.818 -6.178 1.00 98.38 118 GLU A CA 1
ATOM 922 C C . GLU A 1 118 ? -2.700 3.904 -4.716 1.00 98.38 118 GLU A C 1
ATOM 924 O O . GLU A 1 118 ? -3.500 3.660 -3.819 1.00 98.38 118 GLU A O 1
ATOM 929 N N . HIS A 1 119 ? -1.478 4.381 -4.455 1.00 98.56 119 HIS A N 1
ATOM 930 C CA . HIS A 1 119 ? -0.986 4.561 -3.083 1.00 98.56 119 HIS A CA 1
ATOM 931 C C . HIS A 1 119 ? -1.862 5.521 -2.256 1.00 98.56 119 HIS A C 1
ATOM 933 O O . HIS A 1 119 ? -2.178 5.250 -1.097 1.00 98.56 119 HIS A O 1
ATOM 939 N N . ARG A 1 120 ? -2.320 6.632 -2.853 1.00 98.56 120 ARG A N 1
ATOM 940 C CA . ARG A 1 120 ? -3.249 7.551 -2.170 1.00 98.56 120 ARG A CA 1
ATOM 941 C C . ARG A 1 120 ? -4.600 6.906 -1.880 1.00 98.56 120 ARG A C 1
ATOM 943 O O . ARG A 1 120 ? -5.160 7.166 -0.820 1.00 98.56 120 ARG A O 1
ATOM 950 N N . LEU A 1 121 ? -5.121 6.100 -2.804 1.00 98.56 121 LEU A N 1
ATOM 951 C CA . LEU A 1 121 ? -6.367 5.367 -2.598 1.00 98.56 121 LEU A CA 1
ATOM 952 C C . LEU A 1 121 ? -6.231 4.387 -1.427 1.00 98.56 121 LEU A C 1
ATOM 954 O O . LEU A 1 121 ? -7.058 4.431 -0.523 1.00 98.56 121 LEU A O 1
ATOM 958 N N . ALA A 1 122 ? -5.144 3.613 -1.376 1.00 98.38 122 ALA A N 1
ATOM 959 C CA . ALA A 1 122 ? -4.866 2.708 -0.262 1.00 98.38 122 ALA A CA 1
ATOM 960 C C . ALA A 1 122 ? -4.822 3.446 1.092 1.00 98.38 122 ALA A C 1
ATOM 962 O O . ALA A 1 122 ? -5.375 2.971 2.083 1.00 98.38 122 ALA A O 1
ATOM 963 N N . GLY A 1 123 ? -4.222 4.642 1.135 1.00 98.56 123 GLY A N 1
ATOM 964 C CA . GLY A 1 123 ? -4.210 5.479 2.339 1.00 98.56 123 GLY A CA 1
ATOM 965 C C . GLY A 1 123 ? -5.605 5.951 2.774 1.00 98.56 123 GLY A C 1
ATOM 966 O O . GLY A 1 123 ? -5.903 5.979 3.969 1.00 98.56 123 GLY A O 1
ATOM 967 N N . LEU A 1 124 ? -6.479 6.290 1.822 1.00 98.75 124 LEU A N 1
ATOM 968 C CA . LEU A 1 124 ? -7.871 6.653 2.110 1.00 98.75 124 LEU A CA 1
ATOM 969 C C . LEU A 1 124 ? -8.679 5.451 2.611 1.00 98.75 124 LEU A C 1
ATOM 971 O O . LEU A 1 124 ? -9.447 5.594 3.562 1.00 98.75 124 LEU A O 1
ATOM 975 N N . ASP A 1 125 ? -8.473 4.272 2.025 1.00 98.31 125 ASP A N 1
ATOM 976 C CA . ASP A 1 125 ? -9.130 3.036 2.454 1.00 98.31 125 ASP A CA 1
ATOM 977 C C . ASP A 1 125 ? -8.730 2.661 3.889 1.00 98.31 125 ASP A C 1
ATOM 979 O O . ASP A 1 125 ? -9.591 2.321 4.706 1.00 98.31 125 ASP A O 1
ATOM 983 N N . TYR A 1 126 ? -7.447 2.814 4.239 1.00 98.62 126 TYR A N 1
ATOM 984 C CA . TYR A 1 126 ? -6.964 2.646 5.613 1.00 98.62 126 TYR A CA 1
ATOM 985 C C . TYR A 1 126 ? -7.675 3.597 6.588 1.00 98.62 126 TYR A C 1
ATOM 987 O O . TYR A 1 126 ? -8.208 3.156 7.609 1.00 98.62 126 TYR A O 1
ATOM 995 N N . GLN A 1 127 ? -7.749 4.892 6.265 1.00 98.50 127 GLN A N 1
ATOM 996 C CA . GLN A 1 127 ? -8.416 5.891 7.112 1.00 98.50 127 GLN A CA 1
ATOM 997 C C . GLN A 1 127 ? -9.915 5.608 7.272 1.00 98.50 127 GLN A C 1
ATOM 999 O O . GLN A 1 127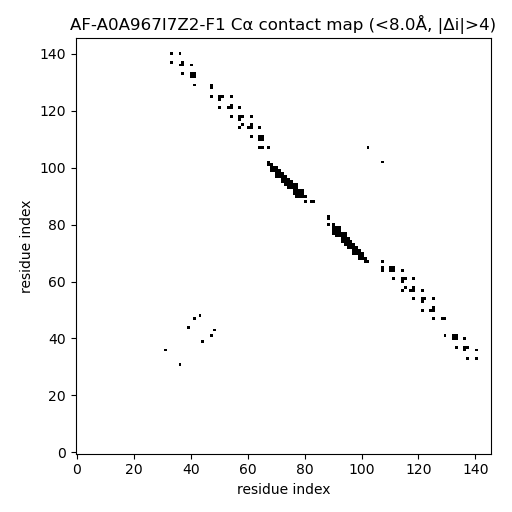 ? -10.454 5.687 8.380 1.00 98.50 127 GLN A O 1
ATOM 1004 N N . ALA A 1 128 ? -10.593 5.234 6.185 1.00 98.56 128 ALA A N 1
ATOM 1005 C CA . ALA A 1 128 ? -11.998 4.849 6.222 1.00 98.56 128 ALA A CA 1
ATOM 1006 C C . ALA A 1 128 ? -12.214 3.627 7.125 1.00 98.56 128 ALA A C 1
ATOM 1008 O O . ALA A 1 128 ? -13.157 3.596 7.924 1.00 98.56 128 ALA A O 1
ATOM 1009 N N . ARG A 1 129 ? -11.316 2.636 7.056 1.00 98.44 129 ARG A N 1
ATOM 1010 C CA . ARG A 1 129 ? -11.406 1.453 7.911 1.00 98.44 129 ARG A CA 1
ATOM 1011 C C . ARG A 1 129 ? -11.118 1.765 9.373 1.00 98.44 129 ARG A C 1
ATOM 1013 O O . ARG A 1 129 ? -11.827 1.257 10.238 1.00 98.44 129 ARG A O 1
ATOM 1020 N N . GLN A 1 130 ? -10.159 2.641 9.652 1.00 98.19 130 GLN A N 1
ATOM 1021 C CA . GLN A 1 130 ? -9.868 3.110 11.005 1.00 98.19 130 GLN A CA 1
ATOM 1022 C C . GLN A 1 130 ? -11.107 3.751 11.652 1.00 98.19 130 GLN A C 1
ATOM 1024 O O . GLN A 1 130 ? -11.465 3.414 12.783 1.00 98.19 130 GLN A O 1
ATOM 1029 N N . ALA A 1 131 ? -11.815 4.606 10.908 1.00 98.50 131 ALA A N 1
ATOM 1030 C CA . ALA A 1 131 ? -13.062 5.218 11.363 1.00 98.50 131 ALA A CA 1
ATOM 1031 C C . ALA A 1 131 ? -14.169 4.178 11.611 1.00 98.50 131 ALA A C 1
ATOM 1033 O O . ALA A 1 131 ? -14.889 4.265 12.607 1.00 98.50 131 ALA A O 1
ATOM 1034 N N . PHE A 1 132 ? -14.284 3.165 10.746 1.00 98.31 132 PHE A N 1
ATOM 1035 C CA . PHE A 1 132 ? -15.246 2.077 10.925 1.00 98.31 132 PHE A CA 1
ATOM 1036 C C . PHE A 1 132 ? -14.963 1.253 12.189 1.00 98.31 132 PHE A C 1
ATOM 1038 O O . PHE A 1 132 ? -15.881 0.982 12.962 1.00 98.31 132 PHE A O 1
ATOM 1045 N N . VAL A 1 133 ? -13.698 0.888 12.426 1.00 98.19 133 VAL A N 1
ATOM 1046 C CA . VAL A 1 133 ? -13.281 0.156 13.633 1.00 98.19 133 VAL A CA 1
ATOM 1047 C C . VAL A 1 133 ? -13.613 0.964 14.887 1.00 98.19 133 VAL A C 1
ATOM 1049 O O . VAL A 1 133 ? -14.229 0.428 1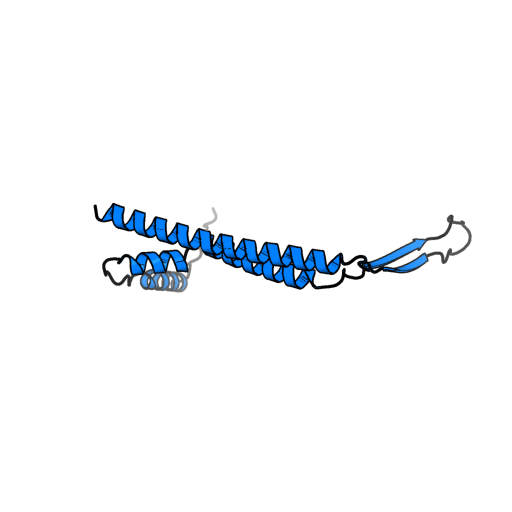5.805 1.00 98.19 133 VAL A O 1
ATOM 1052 N N . ALA A 1 134 ? -13.293 2.260 14.908 1.00 98.19 134 ALA A N 1
ATOM 1053 C CA . ALA A 1 134 ? -13.607 3.128 16.042 1.00 98.19 134 ALA A CA 1
ATOM 1054 C C . ALA A 1 134 ? -15.122 3.215 16.318 1.00 98.19 134 ALA A C 1
ATOM 1056 O O . ALA A 1 134 ? -15.556 3.095 17.467 1.00 98.19 134 ALA A O 1
ATOM 1057 N N . ALA A 1 135 ? -15.940 3.372 15.272 1.00 98.31 135 ALA A N 1
ATOM 1058 C CA . ALA A 1 135 ? -17.396 3.411 15.400 1.00 98.31 135 ALA A CA 1
ATOM 1059 C C . ALA A 1 135 ? -17.967 2.083 15.927 1.00 98.31 135 ALA A C 1
ATOM 1061 O O . ALA A 1 135 ? -18.843 2.078 16.795 1.00 98.31 135 ALA A O 1
ATOM 1062 N N . GLU A 1 136 ? -17.451 0.955 15.439 1.00 97.81 136 GLU A N 1
ATOM 1063 C CA . GLU A 1 136 ? -17.876 -0.373 15.873 1.00 97.81 136 GLU A CA 1
ATOM 1064 C C . GLU A 1 136 ? -17.510 -0.644 17.338 1.00 97.81 136 GLU A C 1
ATOM 1066 O O . GLU A 1 136 ? -18.327 -1.185 18.086 1.00 97.81 136 GLU A O 1
ATOM 1071 N N . VAL A 1 137 ? -16.323 -0.217 17.777 1.00 97.69 137 VAL A N 1
ATOM 1072 C CA . VAL A 1 137 ? -15.895 -0.303 19.182 1.00 97.69 137 VAL A CA 1
ATOM 1073 C C . VAL A 1 137 ? -16.810 0.524 20.076 1.00 97.69 137 VAL A C 1
ATOM 1075 O O . VAL A 1 137 ? -17.337 -0.008 21.051 1.00 97.69 137 VAL A O 1
ATOM 1078 N N . ALA A 1 138 ? -17.066 1.787 19.726 1.00 97.44 138 ALA A N 1
ATOM 1079 C CA . ALA A 1 138 ? -17.957 2.653 20.496 1.00 97.44 138 ALA A CA 1
ATOM 1080 C C . ALA A 1 138 ? -19.372 2.063 20.613 1.00 97.44 138 ALA A C 1
ATOM 1082 O O . ALA A 1 138 ? -19.950 2.027 21.701 1.00 97.44 138 ALA A O 1
ATOM 1083 N N . ARG A 1 139 ? -19.907 1.530 19.506 1.00 98.00 139 ARG A N 1
ATOM 1084 C CA . ARG A 1 139 ? -21.219 0.874 19.467 1.00 98.00 139 ARG A CA 1
ATOM 1085 C C . ARG A 1 139 ? -21.273 -0.358 20.371 1.00 98.00 139 ARG A C 1
ATOM 1087 O O . ARG A 1 139 ? -22.225 -0.508 21.134 1.00 98.00 139 ARG A O 1
ATOM 1094 N N . ARG A 1 140 ? -20.270 -1.239 20.296 1.00 96.69 140 ARG A N 1
ATOM 1095 C CA . ARG A 1 140 ? -20.202 -2.459 21.121 1.00 96.69 140 ARG A CA 1
ATOM 1096 C C .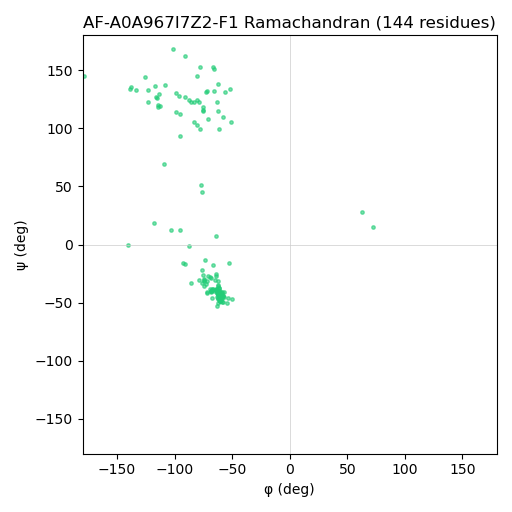 ARG A 1 140 ? -19.985 -2.151 22.596 1.00 96.69 140 ARG A C 1
ATOM 1098 O O . ARG A 1 140 ? -20.599 -2.802 23.430 1.00 96.69 140 ARG A O 1
ATOM 1105 N N . PHE A 1 141 ? -19.161 -1.155 22.911 1.00 96.38 141 PHE A N 1
ATOM 1106 C CA . PHE A 1 141 ? -18.935 -0.708 24.282 1.00 96.38 141 PHE A CA 1
ATOM 1107 C C . PHE A 1 141 ? -20.238 -0.205 24.918 1.00 96.38 141 PHE A C 1
ATOM 1109 O O . PHE A 1 141 ? -20.610 -0.653 26.000 1.00 96.38 141 PHE A O 1
ATOM 1116 N N . ALA A 1 142 ? -20.982 0.657 24.214 1.00 96.25 142 ALA A N 1
ATOM 1117 C CA . ALA A 1 142 ? -22.275 1.155 24.683 1.00 96.25 142 ALA A CA 1
ATOM 1118 C C . ALA A 1 142 ? -23.309 0.032 24.880 1.00 96.25 142 ALA A C 1
ATOM 1120 O O . ALA A 1 142 ? -24.069 0.067 25.843 1.00 96.25 142 ALA A O 1
ATOM 1121 N N . ALA A 1 143 ? -23.309 -0.983 24.010 1.00 95.94 143 ALA A N 1
ATOM 1122 C CA . ALA A 1 143 ? -24.239 -2.111 24.086 1.00 95.94 143 ALA A CA 1
ATOM 1123 C C . ALA A 1 143 ? -24.043 -3.022 25.313 1.00 95.94 143 ALA A C 1
ATOM 1125 O O . ALA A 1 143 ? -24.941 -3.792 25.623 1.00 95.94 143 ALA A O 1
ATOM 1126 N N . VAL A 1 144 ? -22.889 -2.972 25.987 1.00 93.88 144 VAL A N 1
ATOM 1127 C CA . VAL A 1 144 ? -22.632 -3.743 27.221 1.00 93.88 144 VAL A CA 1
ATOM 1128 C C . VAL A 1 144 ? -23.010 -2.946 28.479 1.00 93.88 144 VAL A C 1
ATOM 1130 O O . VAL A 1 144 ? -23.150 -3.521 29.556 1.00 93.88 144 VAL A O 1
ATOM 1133 N N . LEU A 1 145 ? -23.179 -1.626 28.357 1.00 88.88 145 LEU A N 1
ATOM 1134 C CA . LEU A 1 145 ? -23.566 -0.739 29.459 1.00 88.88 145 LEU A CA 1
ATOM 1135 C C . LEU A 1 145 ? -25.083 -0.515 29.575 1.00 88.88 145 LEU A C 1
ATOM 1137 O O . LEU A 1 145 ? -25.523 0.013 30.597 1.00 88.88 145 LEU A O 1
ATOM 1141 N N . GLY A 1 146 ? -25.853 -0.852 28.536 1.00 67.75 146 GLY A N 1
ATOM 1142 C CA . GLY A 1 146 ? -27.319 -0.759 28.497 1.00 67.75 146 GLY A CA 1
ATOM 1143 C C . GLY A 1 146 ? -27.982 -2.123 28.583 1.00 67.75 146 GLY A C 1
ATOM 1144 O O . GLY A 1 146 ? -29.121 -2.165 29.093 1.00 67.75 146 GLY A O 1
#

pLDDT: mean 83.15, std 19.31, range [42.22, 98.75]

Nearest PDB structures (foldseek):
  2vdd-assembly1_A  TM=7.572E-01  e=4.057E-03  Escherichia coli K-12
  2xmn-assembly1_C  TM=7.529E-01  e=5.125E-02  Escherichia coli K-12
  7ng9-assembly1_A  TM=7.442E-01  e=8.510E-02  Klebsiella quasipneumoniae
  1yc9-assembly1_A-3  TM=7.060E-01  e=2.347E-01  Vibrio cholerae
  4k7r-assembly1_A  TM=6.878E-01  e=1.785E+00  Escherichia coli K-12

Solvent-accessible surface area (backbone atoms only — not comparable to full-atom values): 8960 Å² total; per-residue (Å²): 138,83,86,84,77,80,81,85,77,66,71,70,66,62,54,63,58,55,59,65,60,58,72,72,69,77,67,78,87,64,82,86,46,71,70,56,53,44,51,51,49,73,74,66,34,67,68,58,52,55,39,52,53,48,30,53,52,29,48,52,47,24,56,56,35,66,52,76,65,76,68,46,80,48,78,43,79,45,71,71,74,79,92,57,100,83,56,91,76,86,32,78,41,82,45,79,46,80,48,70,70,80,78,61,95,57,45,53,61,53,46,27,51,49,31,50,50,52,25,53,49,42,49,51,54,43,52,55,48,52,54,50,52,49,51,52,47,54,53,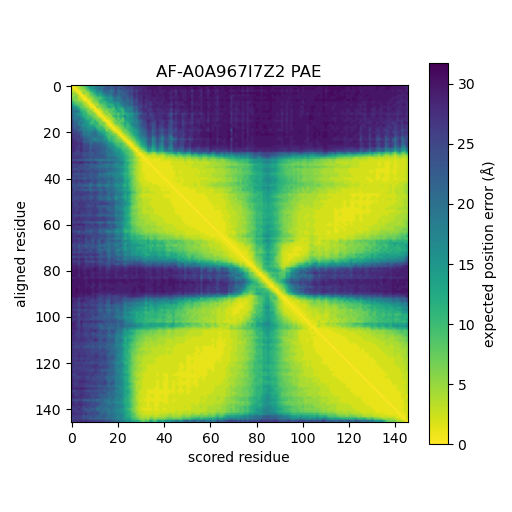54,56,53,63,76,77,111